Protein AF-A0A7S2VQR6-F1 (afdb_monomer_lite)

Sequence (116 aa):
LAGRGFPQAVDLSLSRRPAPSPDLSDSLLGASLVTLCAFVEERFGGARAAFERMDFHRDGRVSCLEFQEVVSGQERFCGMPEARDLFLYLVRGTDGWLTWEVFERHVARGARGGDG

Foldseek 3Di:
DDDDDDDDDDPPPPPPPPDPDCDVVLVVLLVLLLVVLVVLCVVQVHQVSSQVQLPPVPPQWHALVSQLCVCCVPVVVDHSVSSSVNLCSLCPPHPRTNGSVSSCVSSVVSVPPPDD

InterPro domains:
  IPR002048 EF-hand domain [PS50222] (42-77)
  IPR011992 EF-hand domain pair [SSF47473] (44-109)

Organism: NCBI:txid1333877

Radius of gyration: 22.14 Å; chains: 1; bounding box: 33×75×54 Å

Secondary structure (DSSP, 8-state):
-----PPPP-------PPPP---HHHHHHHHHHHHHHHHHHHHHTSHHHHHHHH-SS-SSEE-HHHHHIIIIIIS-SS-HHHHHHHHHHHTTTTTS-EEHHHHHHHHHHHTT----

pLDDT: mean 77.33, std 17.17, range [34.97, 93.06]

Structure (mmCIF, N/CA/C/O backbone):
data_AF-A0A7S2VQR6-F1
#
_entry.id   AF-A0A7S2VQR6-F1
#
loop_
_atom_site.group_PDB
_atom_site.id
_atom_site.type_symbol
_atom_site.label_atom_id
_atom_site.label_alt_id
_atom_site.label_comp_id
_atom_site.label_asym_id
_atom_site.label_entity_id
_atom_site.label_seq_id
_atom_site.pdbx_PDB_ins_code
_atom_site.Cartn_x
_atom_site.Cartn_y
_atom_site.Cartn_z
_atom_site.occupancy
_atom_site.B_iso_or_equiv
_atom_site.auth_seq_id
_atom_site.auth_comp_id
_atom_site.auth_asym_id
_atom_site.auth_atom_id
_atom_site.pdbx_PDB_model_num
ATOM 1 N N . LEU A 1 1 ? 12.443 -64.681 -37.958 1.00 45.53 1 LEU A N 1
ATOM 2 C CA . LEU A 1 1 ? 11.535 -63.586 -38.371 1.00 45.53 1 LEU A CA 1
ATOM 3 C C . LEU A 1 1 ? 10.359 -63.593 -37.394 1.00 45.53 1 LEU A C 1
ATOM 5 O O . LEU A 1 1 ? 9.519 -64.468 -37.503 1.00 45.53 1 LEU A O 1
ATOM 9 N N . ALA A 1 2 ? 10.477 -62.969 -36.215 1.00 44.00 2 ALA A N 1
ATOM 10 C CA . ALA A 1 2 ? 10.206 -61.543 -35.938 1.00 44.00 2 ALA A CA 1
ATOM 11 C C . ALA A 1 2 ? 8.774 -61.149 -36.363 1.00 44.00 2 ALA A C 1
ATOM 13 O O . ALA A 1 2 ? 8.446 -61.316 -37.526 1.00 44.00 2 ALA A O 1
ATOM 14 N N . GLY A 1 3 ? 7.870 -60.640 -35.525 1.00 42.12 3 GLY A N 1
ATOM 15 C CA . GLY A 1 3 ? 7.889 -60.288 -34.107 1.00 42.12 3 GLY A CA 1
ATOM 16 C C . GLY A 1 3 ? 6.455 -59.920 -33.682 1.00 42.12 3 GLY A C 1
ATOM 17 O O . GLY A 1 3 ? 5.651 -59.490 -34.505 1.00 42.12 3 GLY A O 1
ATOM 18 N N . ARG A 1 4 ? 6.121 -60.148 -32.407 1.00 54.00 4 ARG A N 1
ATOM 19 C CA . ARG A 1 4 ? 4.864 -59.722 -31.766 1.00 54.00 4 ARG A CA 1
ATOM 20 C C . ARG A 1 4 ? 4.926 -58.221 -31.452 1.00 54.00 4 ARG A C 1
ATOM 22 O O . ARG A 1 4 ? 5.977 -57.755 -31.025 1.00 54.00 4 ARG A O 1
ATOM 29 N N . GLY A 1 5 ? 3.806 -57.506 -31.559 1.00 42.06 5 GLY A N 1
ATOM 30 C CA . GLY A 1 5 ? 3.693 -56.124 -31.081 1.00 42.06 5 GLY A CA 1
ATOM 31 C C . GLY A 1 5 ? 2.242 -55.663 -30.946 1.00 42.06 5 GLY A C 1
ATOM 32 O O . GLY A 1 5 ? 1.630 -55.263 -31.928 1.00 42.06 5 GLY A O 1
ATOM 33 N N . PHE A 1 6 ? 1.708 -55.752 -29.727 1.00 49.91 6 PHE A N 1
ATOM 34 C CA . PHE A 1 6 ? 0.494 -55.067 -29.257 1.00 49.91 6 PHE A CA 1
ATOM 35 C C . PHE A 1 6 ? 0.850 -53.629 -28.786 1.00 49.91 6 PHE A C 1
ATOM 37 O O . PHE A 1 6 ? 2.038 -53.319 -28.665 1.00 49.91 6 PHE A O 1
ATOM 44 N N . PRO A 1 7 ? -0.141 -52.736 -28.586 1.00 51.66 7 PRO A N 1
ATOM 45 C CA . PRO A 1 7 ? 0.001 -51.286 -28.751 1.00 51.66 7 PRO A CA 1
ATOM 46 C C . PRO A 1 7 ? 0.640 -50.573 -27.553 1.00 51.66 7 PRO A C 1
ATOM 48 O O . PRO A 1 7 ? 0.355 -50.894 -26.402 1.00 51.66 7 PRO A O 1
ATOM 51 N N . GLN A 1 8 ? 1.454 -49.552 -27.835 1.00 52.31 8 GLN A N 1
ATOM 52 C CA . GLN A 1 8 ? 1.987 -48.641 -26.821 1.00 52.31 8 GLN A CA 1
ATOM 53 C C . GLN A 1 8 ? 0.971 -47.532 -26.539 1.00 52.31 8 GLN A C 1
ATOM 55 O O . GLN A 1 8 ? 0.591 -46.766 -27.427 1.00 52.31 8 GLN A O 1
ATOM 60 N N . ALA A 1 9 ? 0.535 -47.486 -25.285 1.00 48.84 9 ALA A N 1
ATOM 61 C CA . ALA A 1 9 ? -0.235 -46.403 -24.709 1.00 48.84 9 ALA A CA 1
ATOM 62 C C . ALA A 1 9 ? 0.525 -45.077 -24.861 1.00 48.84 9 ALA A C 1
ATOM 64 O O . ALA A 1 9 ? 1.719 -44.995 -24.572 1.00 48.84 9 ALA A O 1
ATOM 65 N N . VAL A 1 10 ? -0.174 -44.036 -25.309 1.00 55.19 10 VAL A N 1
ATOM 66 C CA . VAL A 1 10 ? 0.332 -42.667 -25.230 1.00 55.19 10 VAL A CA 1
ATOM 67 C C . VAL A 1 10 ? 0.266 -42.232 -23.771 1.00 55.19 10 VAL A C 1
ATOM 69 O O . VAL A 1 10 ? -0.805 -42.017 -23.206 1.00 55.19 10 VAL A O 1
ATOM 72 N N . ASP A 1 11 ? 1.434 -42.176 -23.146 1.00 49.03 11 ASP A N 1
ATOM 73 C CA . ASP A 1 11 ? 1.631 -41.623 -21.816 1.00 49.03 11 ASP A CA 1
ATOM 74 C C . ASP A 1 11 ? 1.322 -40.117 -21.859 1.00 49.03 11 ASP A C 1
ATOM 76 O O . ASP A 1 11 ? 2.105 -39.305 -22.353 1.00 49.03 11 ASP A O 1
ATOM 80 N N . LEU A 1 12 ? 0.136 -39.736 -21.377 1.00 53.31 12 LEU A N 1
ATOM 81 C CA . LEU A 1 12 ? -0.203 -38.358 -21.026 1.00 53.31 12 LEU A CA 1
ATOM 82 C C . LEU A 1 12 ? 0.558 -37.995 -19.747 1.00 53.31 12 LEU A C 1
ATOM 84 O O . LEU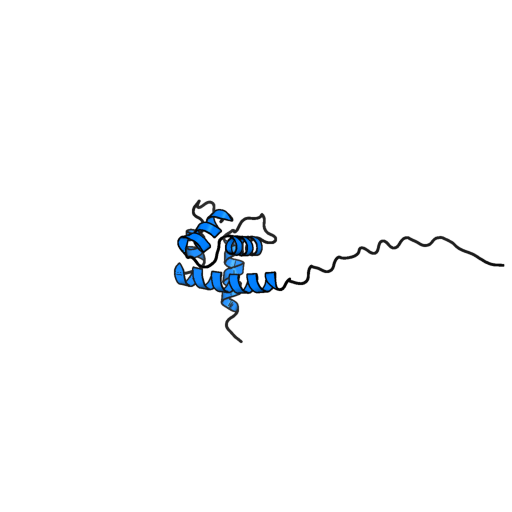 A 1 12 ? -0.034 -37.810 -18.682 1.00 53.31 12 LEU A O 1
ATOM 88 N N . SER A 1 13 ? 1.882 -37.876 -19.859 1.00 52.81 13 SER A N 1
ATOM 89 C CA . SER A 1 13 ? 2.692 -37.146 -18.895 1.00 52.81 13 SER A CA 1
ATOM 90 C C . SER A 1 13 ? 2.222 -35.695 -18.916 1.00 52.81 13 SER A C 1
ATOM 92 O O . SER A 1 13 ? 2.695 -34.859 -19.688 1.00 52.81 13 SER A O 1
ATOM 94 N N . LEU A 1 14 ? 1.232 -35.413 -18.064 1.00 52.81 14 LEU A N 1
ATOM 95 C CA . LEU A 1 14 ? 0.939 -34.101 -17.514 1.00 52.81 14 LEU A CA 1
ATOM 96 C C . LEU A 1 14 ? 2.275 -33.504 -17.097 1.00 52.81 14 LEU A C 1
ATOM 98 O O . LEU A 1 14 ? 2.788 -33.776 -16.011 1.00 52.81 14 LEU A O 1
ATOM 102 N N . SER A 1 15 ? 2.837 -32.693 -17.990 1.00 44.88 15 SER A N 1
ATOM 103 C CA . SER A 1 15 ? 3.908 -31.770 -17.678 1.00 44.88 15 SER A CA 1
ATOM 104 C C . SER A 1 15 ? 3.330 -30.818 -16.643 1.00 44.88 15 SER A C 1
ATOM 106 O O . SER A 1 15 ? 2.771 -29.773 -16.977 1.00 44.88 15 SER A O 1
ATOM 108 N N . ARG A 1 16 ? 3.384 -31.227 -15.371 1.00 50.84 16 ARG A N 1
ATOM 109 C CA . ARG A 1 16 ? 3.263 -30.340 -14.226 1.00 50.84 16 ARG A CA 1
ATOM 110 C C . ARG A 1 16 ? 4.342 -29.301 -14.449 1.00 50.84 16 ARG A C 1
ATOM 112 O O . ARG A 1 16 ? 5.515 -29.555 -14.191 1.00 50.84 16 ARG A O 1
ATOM 119 N N . ARG A 1 17 ? 3.938 -28.170 -15.030 1.00 47.28 17 ARG A N 1
ATOM 120 C CA . ARG A 1 17 ? 4.789 -26.996 -15.144 1.00 47.28 17 ARG A CA 1
ATOM 121 C C . ARG A 1 17 ? 5.364 -26.773 -13.746 1.00 47.28 17 ARG A C 1
ATOM 123 O O . ARG A 1 17 ? 4.564 -26.699 -12.806 1.00 47.28 17 ARG A O 1
ATOM 130 N N . PRO A 1 18 ? 6.695 -26.744 -13.572 1.00 46.09 18 PRO A N 1
ATOM 131 C CA . PRO A 1 18 ? 7.248 -26.310 -12.304 1.00 46.09 18 PRO A CA 1
ATOM 132 C C . PRO A 1 18 ? 6.622 -24.949 -11.996 1.00 46.09 18 PRO A C 1
ATOM 134 O O . PRO A 1 18 ? 6.473 -24.119 -12.900 1.00 46.09 18 PRO A O 1
ATOM 137 N N . ALA A 1 19 ? 6.167 -24.760 -10.754 1.00 51.56 19 ALA A N 1
ATOM 138 C CA . ALA A 1 19 ? 5.760 -23.442 -10.288 1.00 51.56 19 ALA A CA 1
ATOM 139 C C . ALA A 1 19 ? 6.867 -22.454 -10.690 1.00 51.56 19 ALA A C 1
ATOM 141 O O . ALA A 1 19 ? 8.041 -22.823 -10.577 1.00 51.56 19 ALA A O 1
ATOM 142 N N . PRO A 1 20 ? 6.527 -21.268 -11.224 1.00 52.50 20 PRO A N 1
ATOM 143 C CA . PRO A 1 20 ? 7.546 -20.307 -11.609 1.00 52.50 20 PRO A CA 1
ATOM 144 C C . PRO A 1 20 ? 8.439 -20.090 -10.391 1.00 52.50 20 PRO A C 1
ATOM 146 O O . PRO A 1 20 ? 7.934 -19.756 -9.317 1.00 52.50 20 PRO A O 1
ATOM 149 N N . SER A 1 21 ? 9.739 -20.361 -10.537 1.00 48.09 21 SER A N 1
ATOM 150 C CA . SER A 1 21 ? 10.735 -19.961 -9.547 1.00 48.09 21 SER A CA 1
ATOM 151 C C . SER A 1 21 ? 10.435 -18.509 -9.173 1.00 48.09 21 SER A C 1
ATOM 153 O O . SER A 1 21 ? 10.139 -17.743 -10.096 1.00 48.09 21 SER A O 1
ATOM 155 N N . PRO A 1 22 ? 10.431 -18.127 -7.883 1.00 56.12 22 PRO A N 1
ATOM 156 C CA . PRO A 1 22 ? 10.240 -16.732 -7.518 1.00 56.12 22 PRO A CA 1
ATOM 157 C C . PRO A 1 22 ? 11.320 -15.943 -8.253 1.00 56.12 22 PRO A C 1
ATOM 159 O O . PRO A 1 22 ? 12.512 -16.113 -7.998 1.00 56.12 22 PRO A O 1
ATOM 162 N N . ASP A 1 23 ? 10.898 -15.197 -9.269 1.00 60.28 23 ASP A N 1
ATOM 163 C CA . ASP A 1 23 ? 11.781 -14.344 -10.041 1.00 60.28 23 ASP A CA 1
ATOM 164 C C . ASP A 1 23 ? 12.437 -13.383 -9.044 1.00 60.28 23 ASP A C 1
ATOM 166 O O . ASP A 1 23 ? 11.791 -12.981 -8.074 1.00 60.28 23 ASP A O 1
ATOM 170 N N . LEU A 1 24 ? 13.713 -13.029 -9.217 1.00 65.06 24 LEU A N 1
ATOM 171 C CA . LEU A 1 24 ? 14.397 -12.113 -8.291 1.00 65.06 24 LEU A CA 1
ATOM 172 C C . LEU A 1 24 ? 13.581 -10.823 -8.068 1.00 65.06 24 LEU A C 1
ATOM 174 O O . LEU A 1 24 ? 13.631 -10.240 -6.985 1.00 65.06 24 LEU A O 1
ATOM 178 N N . SER A 1 25 ? 12.762 -10.443 -9.054 1.00 72.31 25 SER A N 1
ATOM 179 C CA . SER A 1 25 ? 11.792 -9.355 -8.971 1.00 72.31 25 SER A CA 1
ATOM 180 C C . SER A 1 25 ? 10.712 -9.551 -7.891 1.00 72.31 25 SER A C 1
ATOM 182 O O . SER A 1 25 ? 10.372 -8.599 -7.201 1.00 72.31 25 SER A O 1
ATOM 184 N N . ASP A 1 26 ? 10.200 -10.766 -7.689 1.00 74.19 26 ASP A N 1
ATOM 185 C CA . ASP A 1 26 ? 9.199 -11.109 -6.661 1.00 74.19 26 ASP A CA 1
ATOM 186 C C . ASP A 1 26 ? 9.804 -11.004 -5.251 1.00 74.19 26 ASP A C 1
ATOM 188 O O . ASP A 1 26 ? 9.196 -10.463 -4.329 1.00 74.19 26 ASP A O 1
ATOM 192 N N . SER A 1 27 ? 11.065 -11.424 -5.110 1.00 78.94 27 SER A N 1
ATOM 193 C CA . SER A 1 27 ? 11.813 -11.303 -3.856 1.00 78.94 27 SER A CA 1
ATOM 194 C C . SER A 1 27 ? 12.105 -9.840 -3.490 1.00 78.94 27 SER A C 1
ATOM 196 O O . SER A 1 27 ? 12.003 -9.472 -2.319 1.00 78.94 27 SER A O 1
ATOM 198 N N . LEU A 1 28 ? 12.434 -8.999 -4.478 1.00 83.25 28 LEU A N 1
ATOM 199 C CA . LEU A 1 28 ? 12.629 -7.556 -4.289 1.00 83.25 28 LEU A CA 1
ATOM 200 C C . LEU A 1 28 ? 11.315 -6.841 -3.963 1.00 83.25 28 LEU A C 1
ATOM 202 O O . LEU A 1 28 ? 11.282 -6.032 -3.040 1.00 83.25 28 LEU A O 1
ATOM 206 N N . LEU A 1 29 ? 10.222 -7.182 -4.652 1.00 86.44 29 LEU A N 1
ATOM 207 C CA . LEU A 1 29 ? 8.887 -6.676 -4.326 1.00 86.44 29 LEU A CA 1
ATOM 208 C C . LEU A 1 29 ? 8.471 -7.089 -2.914 1.00 86.44 29 LEU A C 1
ATOM 210 O O . LEU A 1 29 ? 7.948 -6.264 -2.176 1.00 86.44 29 LEU A O 1
ATOM 214 N N . GLY A 1 30 ? 8.766 -8.323 -2.502 1.00 83.06 30 GLY A N 1
ATOM 215 C CA . GLY A 1 30 ? 8.548 -8.785 -1.135 1.00 83.06 30 GLY A CA 1
ATOM 216 C C . GLY A 1 30 ? 9.318 -7.966 -0.095 1.00 83.06 30 GLY A C 1
ATOM 217 O O . GLY A 1 30 ? 8.744 -7.593 0.925 1.00 83.06 30 GLY A O 1
ATOM 218 N N . ALA A 1 31 ? 10.586 -7.632 -0.353 1.00 84.62 31 ALA A N 1
ATOM 219 C CA . ALA A 1 31 ? 11.375 -6.774 0.535 1.00 84.62 31 ALA A CA 1
ATOM 220 C C . ALA A 1 31 ? 10.825 -5.337 0.589 1.00 84.62 31 ALA A C 1
ATOM 222 O O . ALA A 1 31 ? 10.570 -4.816 1.674 1.00 84.62 31 ALA A O 1
ATOM 223 N N . SER A 1 32 ? 10.564 -4.731 -0.572 1.00 89.00 32 SER A N 1
ATOM 224 C CA . SER A 1 32 ? 9.963 -3.396 -0.686 1.00 89.00 32 SER A CA 1
ATOM 225 C C . SER A 1 32 ? 8.592 -3.321 -0.021 1.00 89.00 32 SER A C 1
ATOM 227 O O . SER A 1 32 ? 8.253 -2.309 0.586 1.00 89.00 32 SER A O 1
ATOM 229 N N . LEU A 1 33 ? 7.818 -4.405 -0.076 1.00 86.56 33 LEU A N 1
ATOM 230 C CA . LEU A 1 33 ? 6.549 -4.528 0.621 1.00 86.56 33 LEU A CA 1
ATOM 231 C C . LEU A 1 33 ? 6.731 -4.511 2.141 1.00 86.56 33 LEU A C 1
ATOM 233 O O . LEU A 1 33 ? 6.002 -3.802 2.824 1.00 86.56 33 LEU A O 1
ATOM 237 N N . VAL A 1 34 ? 7.695 -5.263 2.677 1.00 86.25 34 VAL A N 1
ATOM 238 C CA . VAL A 1 34 ? 7.991 -5.248 4.119 1.00 86.25 34 VAL A CA 1
ATOM 239 C C . VAL A 1 34 ? 8.372 -3.837 4.566 1.00 86.25 34 VAL A C 1
ATOM 241 O O . VAL A 1 34 ? 7.846 -3.351 5.567 1.00 86.25 34 VAL A O 1
ATOM 244 N N . THR A 1 35 ? 9.222 -3.151 3.796 1.00 88.75 35 THR A N 1
ATOM 245 C CA . THR A 1 35 ? 9.591 -1.756 4.068 1.00 88.75 35 THR A CA 1
ATOM 246 C C . THR A 1 35 ? 8.385 -0.822 3.979 1.00 88.75 35 THR A C 1
ATOM 248 O O . THR A 1 35 ? 8.221 0.029 4.849 1.00 88.75 35 THR A O 1
ATOM 251 N N . LEU A 1 36 ? 7.513 -1.000 2.982 1.00 87.06 36 LEU A N 1
ATOM 252 C CA . LEU A 1 36 ? 6.284 -0.224 2.845 1.00 87.06 36 LEU A CA 1
ATOM 253 C C . LEU A 1 36 ? 5.358 -0.438 4.045 1.00 87.06 36 LEU A C 1
ATOM 255 O O . LEU A 1 36 ? 4.869 0.538 4.598 1.00 87.06 36 LEU A O 1
ATOM 259 N N . CYS A 1 37 ? 5.127 -1.685 4.462 1.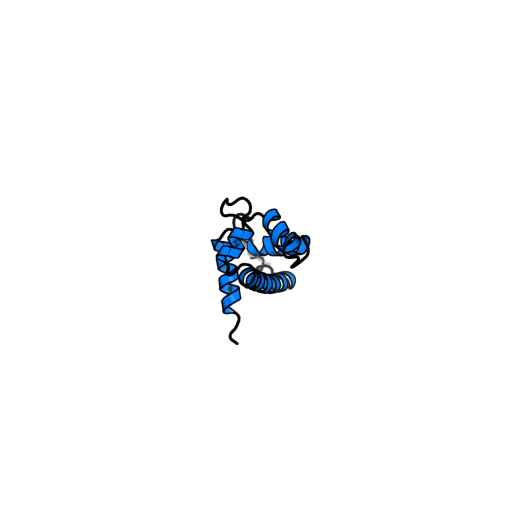00 85.94 37 CYS A N 1
ATOM 260 C CA . CYS A 1 37 ? 4.285 -2.018 5.610 1.00 85.94 37 CYS A CA 1
ATOM 261 C C . CYS A 1 37 ? 4.792 -1.336 6.886 1.00 85.94 37 CYS A C 1
ATOM 263 O O . CYS A 1 37 ? 4.022 -0.649 7.549 1.00 85.94 37 CYS A O 1
ATOM 265 N N . ALA A 1 38 ? 6.089 -1.453 7.183 1.00 85.38 38 ALA A N 1
ATOM 266 C CA . ALA A 1 38 ? 6.688 -0.787 8.338 1.00 85.38 38 ALA A CA 1
ATOM 267 C C . ALA A 1 38 ? 6.567 0.744 8.244 1.00 85.38 38 ALA A C 1
ATOM 269 O O . ALA A 1 38 ? 6.189 1.400 9.213 1.00 85.38 38 ALA A O 1
ATOM 270 N N . PHE A 1 39 ? 6.825 1.305 7.059 1.00 87.00 39 PHE A N 1
ATOM 271 C CA . PHE A 1 39 ? 6.702 2.737 6.810 1.00 87.00 39 PHE A CA 1
ATOM 272 C C . PHE A 1 39 ? 5.277 3.231 7.078 1.00 87.00 39 PHE A C 1
ATOM 274 O O . PHE A 1 39 ? 5.086 4.174 7.836 1.00 87.00 39 PHE A O 1
ATOM 281 N N . VAL A 1 40 ? 4.254 2.588 6.513 1.00 84.75 40 VAL A N 1
ATOM 282 C CA . VAL A 1 40 ? 2.869 3.054 6.674 1.00 84.75 40 VAL A CA 1
ATOM 283 C C . VAL A 1 40 ? 2.355 2.846 8.100 1.00 84.75 40 VAL A C 1
ATOM 285 O O . VAL A 1 40 ? 1.598 3.678 8.596 1.00 84.75 40 VAL A O 1
ATOM 288 N N . GLU A 1 41 ? 2.800 1.803 8.804 1.00 84.06 41 GLU A N 1
ATOM 289 C CA . GLU A 1 41 ? 2.491 1.642 10.227 1.00 84.06 41 GLU A CA 1
ATOM 290 C C . GLU A 1 41 ? 3.084 2.766 11.078 1.00 84.06 41 GLU A C 1
ATOM 292 O O . GLU A 1 41 ? 2.361 3.371 11.870 1.00 84.06 41 GLU A O 1
ATOM 297 N N . GLU A 1 42 ? 4.365 3.089 10.893 1.00 84.56 42 GLU A N 1
ATOM 298 C CA . GLU A 1 42 ? 5.030 4.158 11.643 1.00 84.56 42 GLU A CA 1
ATOM 299 C C . GLU A 1 42 ? 4.417 5.531 11.329 1.00 84.56 42 GLU A C 1
ATOM 301 O O . GLU A 1 42 ? 4.181 6.345 12.223 1.00 84.56 42 GLU A O 1
ATOM 306 N N . ARG A 1 43 ? 4.090 5.772 10.056 1.00 83.88 43 ARG A N 1
ATOM 307 C CA . ARG A 1 43 ? 3.559 7.054 9.575 1.00 83.88 43 ARG A CA 1
ATOM 308 C C . ARG A 1 43 ? 2.120 7.306 9.995 1.00 83.88 43 ARG A C 1
ATOM 310 O O . ARG A 1 43 ? 1.772 8.441 10.324 1.00 83.88 43 ARG A O 1
ATOM 317 N N . PHE A 1 44 ? 1.279 6.275 9.980 1.00 83.38 44 PHE A N 1
ATOM 318 C CA . PHE A 1 44 ? -0.152 6.412 10.257 1.00 83.38 44 PHE A CA 1
ATOM 319 C C . PHE A 1 44 ? -0.560 5.946 11.659 1.00 83.38 44 PHE A C 1
ATOM 321 O O . PHE A 1 44 ? -1.726 6.093 12.020 1.00 83.38 44 PHE A O 1
ATOM 328 N N . GLY A 1 45 ? 0.378 5.453 12.474 1.00 83.12 45 GLY A N 1
ATOM 329 C CA . GLY A 1 45 ? 0.106 5.007 13.843 1.00 83.12 45 GLY A CA 1
ATOM 330 C C . GLY A 1 45 ? -0.507 3.605 13.922 1.00 83.12 45 GLY A C 1
ATOM 331 O O . GLY A 1 45 ? -1.265 3.319 14.848 1.00 83.12 45 GLY A O 1
ATOM 332 N N . GLY A 1 46 ? -0.197 2.745 12.947 1.00 85.44 46 GLY A N 1
ATOM 333 C CA . GLY A 1 46 ? -0.569 1.329 12.904 1.00 85.44 46 GLY A CA 1
ATOM 334 C C . GLY A 1 46 ? -1.252 0.893 11.606 1.00 85.44 46 GLY A C 1
ATOM 335 O O . GLY A 1 46 ? -1.765 1.709 10.836 1.00 85.44 46 GLY A O 1
ATOM 336 N N . ALA A 1 47 ? -1.302 -0.424 11.383 1.00 85.75 47 ALA A N 1
ATOM 337 C CA . ALA A 1 47 ? -1.827 -1.022 10.153 1.00 85.75 47 ALA A CA 1
ATOM 338 C C . ALA A 1 47 ? -3.262 -0.582 9.820 1.00 85.75 47 ALA A C 1
ATOM 340 O O . ALA A 1 47 ? -3.568 -0.257 8.675 1.00 85.75 47 ALA A O 1
ATOM 341 N N . ARG A 1 48 ? -4.150 -0.545 10.823 1.00 88.00 48 ARG A N 1
ATOM 342 C CA . ARG A 1 48 ? -5.566 -0.185 10.636 1.00 88.00 48 ARG A CA 1
ATOM 343 C C . ARG A 1 48 ? -5.722 1.247 10.140 1.00 88.00 48 ARG A C 1
ATOM 345 O O . ARG A 1 48 ? -6.402 1.471 9.146 1.00 88.00 48 ARG A O 1
ATOM 352 N N . ALA A 1 49 ? -5.030 2.181 10.786 1.00 89.44 49 ALA A N 1
ATOM 353 C CA . ALA A 1 49 ? -5.046 3.585 10.406 1.00 89.44 49 ALA A CA 1
ATOM 354 C C . ALA A 1 49 ? -4.409 3.809 9.025 1.00 89.44 49 ALA A C 1
ATOM 356 O O . ALA A 1 49 ? -4.911 4.616 8.247 1.00 89.44 49 ALA A O 1
ATOM 357 N N . ALA A 1 50 ? -3.347 3.067 8.689 1.00 88.81 50 ALA A N 1
ATOM 358 C CA . ALA A 1 50 ? -2.753 3.091 7.354 1.00 88.81 50 ALA A CA 1
ATOM 359 C C . ALA A 1 50 ? -3.747 2.640 6.274 1.00 88.81 50 ALA A C 1
ATOM 361 O O . ALA A 1 50 ? -3.905 3.318 5.261 1.00 88.81 50 ALA A O 1
ATOM 362 N N . PHE A 1 51 ? -4.458 1.535 6.511 1.00 90.62 51 PHE A N 1
ATOM 363 C CA . PHE A 1 51 ? -5.473 1.038 5.585 1.00 90.62 51 PHE A CA 1
ATOM 364 C C . PHE A 1 51 ? -6.615 2.043 5.405 1.00 90.62 51 PHE A C 1
ATOM 366 O O . PHE A 1 51 ? -6.970 2.364 4.279 1.00 90.62 51 PHE A O 1
ATOM 373 N N . GLU A 1 52 ? -7.139 2.606 6.495 1.00 91.00 52 GLU A N 1
ATOM 374 C CA . GLU A 1 52 ? -8.198 3.627 6.447 1.00 91.00 52 GLU A CA 1
ATOM 375 C C . GLU A 1 52 ? -7.756 4.927 5.759 1.00 91.00 52 GLU A C 1
ATOM 377 O O . GLU A 1 52 ? -8.591 5.681 5.265 1.00 91.00 52 GLU A O 1
ATOM 382 N N . ARG A 1 53 ? -6.448 5.216 5.727 1.00 88.69 53 ARG A N 1
ATOM 383 C CA . ARG A 1 53 ? -5.887 6.344 4.969 1.00 88.69 53 ARG A CA 1
ATOM 384 C C . ARG A 1 53 ? -5.760 6.052 3.481 1.00 88.69 53 ARG A C 1
ATOM 386 O O . ARG A 1 53 ? -5.855 6.987 2.693 1.00 88.69 53 ARG A O 1
ATOM 393 N N . MET A 1 54 ? -5.546 4.792 3.115 1.00 88.38 54 MET A N 1
ATOM 394 C CA . MET A 1 54 ? -5.507 4.344 1.722 1.00 88.38 54 MET A CA 1
ATOM 395 C C . MET A 1 54 ? -6.902 4.133 1.131 1.00 88.38 54 MET A C 1
ATOM 397 O O . MET A 1 54 ? -7.094 4.400 -0.048 1.00 88.38 54 MET A O 1
ATOM 401 N N . ASP A 1 55 ? -7.867 3.685 1.934 1.00 91.75 55 ASP A N 1
ATOM 402 C CA . ASP A 1 55 ? -9.268 3.484 1.547 1.00 91.75 55 ASP A CA 1
ATOM 403 C C . ASP A 1 55 ? -10.011 4.831 1.500 1.00 91.75 55 ASP A C 1
ATOM 405 O O . ASP A 1 55 ? -10.749 5.213 2.416 1.00 91.75 55 ASP A O 1
ATOM 409 N N . PHE A 1 56 ? -9.757 5.600 0.437 1.00 86.56 56 PHE A N 1
ATOM 410 C CA . PHE A 1 56 ? -10.333 6.931 0.253 1.00 86.56 56 PHE A CA 1
ATOM 411 C C . PHE A 1 56 ? -11.847 6.856 0.050 1.00 86.56 56 PHE A C 1
ATOM 413 O O . PHE A 1 56 ? -12.593 7.680 0.591 1.00 86.56 56 PHE A O 1
ATOM 420 N N . HIS A 1 57 ? -12.302 5.857 -0.708 1.00 88.06 57 HIS A N 1
ATOM 421 C CA . HIS A 1 57 ? -13.716 5.637 -0.985 1.00 88.06 57 HIS A CA 1
ATOM 422 C C . HIS A 1 57 ? -14.487 5.010 0.187 1.00 88.06 57 HIS A C 1
ATOM 424 O O . HIS A 1 57 ? -15.718 5.111 0.215 1.00 88.06 57 HIS A O 1
ATOM 430 N N . ARG A 1 58 ? -13.792 4.462 1.193 1.00 88.19 58 ARG A N 1
ATOM 431 C CA . ARG A 1 58 ? -14.364 3.824 2.391 1.00 88.19 58 ARG A CA 1
ATOM 432 C C . ARG A 1 58 ? -15.317 2.682 2.056 1.00 88.19 58 ARG A C 1
ATOM 434 O O . ARG A 1 58 ? -16.307 2.463 2.760 1.00 88.19 58 ARG A O 1
ATOM 441 N N . ASP A 1 59 ? -15.038 1.959 0.980 1.00 90.94 59 ASP A N 1
ATOM 442 C CA . ASP A 1 59 ? -15.785 0.768 0.577 1.00 90.94 59 ASP A CA 1
ATOM 443 C C . ASP A 1 59 ? -15.173 -0.521 1.156 1.00 90.94 59 ASP A C 1
ATOM 445 O O . ASP A 1 59 ? -15.665 -1.625 0.895 1.00 90.94 59 ASP A O 1
ATOM 449 N N . GLY A 1 60 ? -14.141 -0.388 2.001 1.00 89.25 60 GLY A N 1
ATOM 450 C CA . GLY A 1 60 ? -13.462 -1.492 2.674 1.00 89.25 60 GLY A CA 1
ATOM 451 C C . GLY A 1 60 ? -12.444 -2.203 1.785 1.00 89.25 60 GLY A C 1
ATOM 452 O O . GLY A 1 60 ? -11.994 -3.307 2.122 1.00 89.25 60 GLY A O 1
ATOM 453 N N . ARG A 1 61 ? -12.103 -1.608 0.637 1.00 93.06 61 ARG A N 1
ATOM 454 C CA . ARG A 1 61 ? -11.195 -2.163 -0.366 1.00 93.06 61 ARG A CA 1
ATOM 455 C C . ARG A 1 61 ? -10.358 -1.033 -0.936 1.00 93.06 61 ARG A C 1
ATOM 457 O O . ARG A 1 61 ? -10.887 -0.032 -1.373 1.00 93.06 61 ARG A O 1
ATOM 464 N N . VAL A 1 62 ? -9.054 -1.235 -1.020 1.00 92.12 62 VAL A N 1
ATOM 465 C CA . VAL A 1 62 ? -8.171 -0.283 -1.687 1.00 92.12 62 VAL A CA 1
ATOM 466 C C . VAL A 1 62 ? -7.993 -0.723 -3.135 1.00 92.12 62 VAL A C 1
ATOM 468 O O . VAL A 1 62 ? -7.578 -1.855 -3.420 1.00 92.12 62 VAL A O 1
ATOM 471 N N . SER A 1 63 ? -8.327 0.167 -4.061 1.00 92.12 63 SER A N 1
ATOM 472 C CA . SER A 1 63 ? -8.053 0.004 -5.485 1.00 92.12 63 SER A CA 1
ATOM 473 C C . SER A 1 63 ? -6.587 0.303 -5.815 1.00 92.12 63 SER A C 1
ATOM 475 O O . SER A 1 63 ? -5.867 0.976 -5.077 1.00 92.12 63 SER A O 1
ATOM 477 N N . CYS A 1 64 ? -6.127 -0.165 -6.977 1.00 91.56 64 CYS A N 1
ATOM 478 C CA . CYS A 1 64 ? -4.756 0.086 -7.425 1.00 91.56 64 CYS A CA 1
ATOM 479 C C . CYS A 1 64 ? -4.452 1.588 -7.579 1.00 91.56 64 CYS A C 1
ATOM 481 O O . CYS A 1 64 ? -3.323 2.008 -7.333 1.00 91.56 64 CYS A O 1
ATOM 483 N N . LEU A 1 65 ? -5.450 2.394 -7.962 1.00 91.62 65 LEU A N 1
ATOM 484 C CA . LEU A 1 65 ? -5.304 3.844 -8.075 1.00 91.62 65 LEU A CA 1
ATOM 485 C C . LEU A 1 65 ? -5.179 4.494 -6.694 1.00 91.62 65 LEU A C 1
ATOM 487 O O . LEU A 1 65 ? -4.247 5.258 -6.480 1.00 91.62 65 LEU A O 1
ATOM 491 N N . GLU A 1 66 ? -6.054 4.152 -5.747 1.00 92.56 66 GLU A N 1
ATOM 492 C CA . GLU A 1 66 ? -5.980 4.677 -4.374 1.00 92.56 66 GLU A CA 1
ATOM 493 C C . GLU A 1 66 ? -4.639 4.355 -3.712 1.00 92.56 66 GLU A C 1
ATOM 495 O O . GLU A 1 66 ? -4.005 5.222 -3.112 1.00 92.56 66 GLU A O 1
ATOM 500 N N . PHE A 1 67 ? -4.158 3.125 -3.896 1.00 91.81 67 PHE A N 1
ATOM 501 C CA . PHE A 1 67 ? -2.845 2.726 -3.412 1.00 91.81 67 PHE A CA 1
ATOM 502 C C . PHE A 1 67 ? -1.722 3.570 -4.032 1.00 91.81 67 PHE A C 1
ATOM 504 O O . PHE A 1 67 ? -0.853 4.059 -3.312 1.00 91.81 67 PHE A O 1
ATOM 511 N N . GLN A 1 68 ? -1.731 3.771 -5.354 1.00 92.62 68 GLN A N 1
ATOM 512 C CA . GLN A 1 68 ? -0.721 4.585 -6.039 1.00 92.62 68 GLN A CA 1
ATOM 513 C C . GLN A 1 68 ? -0.751 6.050 -5.587 1.00 92.62 68 GLN A C 1
ATOM 515 O O . GLN A 1 68 ? 0.307 6.627 -5.335 1.00 92.62 68 GLN A O 1
ATOM 520 N N . GLU A 1 69 ? -1.938 6.638 -5.439 1.00 91.12 69 GLU A N 1
ATOM 521 C CA . GLU A 1 69 ? -2.101 8.025 -4.999 1.00 91.12 69 GLU A CA 1
ATOM 522 C C . GLU A 1 69 ? -1.537 8.238 -3.591 1.00 91.12 69 GLU A C 1
ATOM 524 O O . GLU A 1 69 ? -0.832 9.219 -3.354 1.00 91.12 69 GLU A O 1
ATOM 529 N N . VAL A 1 70 ? -1.766 7.307 -2.659 1.00 89.12 70 VAL A N 1
ATOM 530 C CA . VAL A 1 70 ? -1.213 7.423 -1.301 1.00 89.12 70 VAL A CA 1
ATOM 531 C C . VAL A 1 70 ? 0.281 7.107 -1.269 1.00 89.12 70 VAL A C 1
ATOM 533 O O . VAL A 1 70 ? 1.069 7.914 -0.780 1.00 89.12 70 VAL A O 1
ATOM 536 N N . VAL A 1 71 ? 0.698 5.958 -1.804 1.00 89.25 71 VAL A N 1
ATOM 537 C CA . VAL A 1 71 ? 2.082 5.473 -1.676 1.00 89.25 71 VAL A CA 1
ATOM 538 C C . VAL A 1 71 ? 3.056 6.298 -2.519 1.00 89.25 71 VAL A C 1
ATOM 540 O O . VAL A 1 71 ? 4.136 6.654 -2.046 1.00 89.25 71 VAL A O 1
ATOM 543 N N . SER A 1 72 ? 2.683 6.634 -3.756 1.00 90.25 72 SER A N 1
ATOM 544 C CA . SER A 1 72 ? 3.532 7.408 -4.667 1.00 90.25 72 SER A CA 1
ATOM 545 C C . SER A 1 72 ? 3.249 8.908 -4.596 1.00 90.25 72 SER A C 1
ATOM 547 O O . SER A 1 72 ? 4.182 9.705 -4.514 1.00 90.25 72 SER A O 1
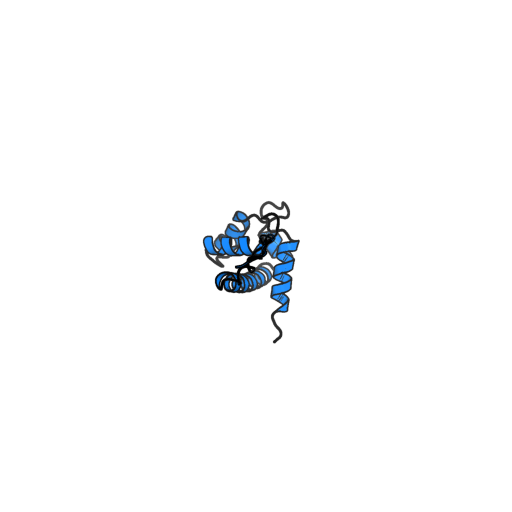ATOM 549 N N . GLY A 1 73 ? 1.976 9.307 -4.603 1.00 87.00 73 GLY A N 1
ATOM 550 C CA . GLY A 1 73 ? 1.588 10.718 -4.650 1.00 87.00 73 GLY A CA 1
ATOM 551 C C . GLY A 1 73 ? 1.798 11.449 -3.324 1.00 87.00 73 GLY A C 1
ATOM 552 O O . GLY A 1 73 ? 2.489 12.468 -3.279 1.00 87.00 73 GLY A O 1
ATOM 553 N N . GLN A 1 74 ? 1.210 10.931 -2.244 1.00 87.31 74 GLN A N 1
ATOM 554 C CA . GLN A 1 74 ? 1.216 11.593 -0.935 1.00 87.31 74 GLN A CA 1
ATOM 555 C C . GLN A 1 74 ? 2.509 11.323 -0.165 1.00 87.31 74 GLN A C 1
ATOM 557 O O . GLN A 1 74 ? 3.203 12.259 0.231 1.00 87.31 74 GLN A O 1
ATOM 562 N N . GLU A 1 75 ? 2.860 10.049 0.004 1.00 86.81 75 GLU A N 1
ATOM 563 C CA . GLU A 1 75 ? 3.997 9.652 0.836 1.00 86.81 75 GLU A CA 1
ATOM 564 C C . GLU A 1 75 ? 5.324 9.602 0.072 1.00 86.81 75 GLU A C 1
ATOM 566 O O . GLU A 1 75 ? 6.386 9.592 0.694 1.00 86.81 75 GLU A O 1
ATOM 571 N N . ARG A 1 76 ? 5.285 9.622 -1.269 1.00 87.50 76 ARG A N 1
ATOM 572 C CA . ARG A 1 76 ? 6.474 9.639 -2.142 1.00 87.50 76 ARG A CA 1
ATOM 573 C C . ARG A 1 76 ? 7.456 8.501 -1.841 1.00 87.50 76 ARG A C 1
ATOM 575 O O . ARG A 1 76 ? 8.663 8.667 -2.006 1.00 87.50 76 ARG A O 1
ATOM 582 N N . PHE A 1 77 ? 6.927 7.355 -1.413 1.00 86.81 77 PHE A N 1
ATOM 583 C CA . PHE A 1 77 ? 7.707 6.178 -1.042 1.00 86.81 77 PHE A CA 1
ATOM 584 C C . PHE A 1 77 ? 8.409 5.564 -2.261 1.00 86.81 77 PHE A C 1
ATOM 586 O O . PHE A 1 77 ? 9.598 5.261 -2.216 1.00 86.81 77 PHE A O 1
ATOM 593 N N . CYS A 1 78 ? 7.679 5.414 -3.369 1.00 89.12 78 CYS A N 1
ATOM 594 C CA . CYS A 1 78 ? 8.196 4.912 -4.642 1.00 89.12 78 CYS A CA 1
ATOM 595 C C . CYS A 1 78 ? 7.465 5.559 -5.832 1.00 89.12 78 CYS A C 1
ATOM 597 O O . CYS A 1 78 ? 6.545 6.363 -5.658 1.00 89.12 78 CYS A O 1
ATOM 599 N N . GLY A 1 79 ? 7.883 5.243 -7.061 1.00 90.00 79 GLY A N 1
ATOM 600 C CA . GLY A 1 79 ? 7.203 5.712 -8.273 1.00 90.00 79 GLY A CA 1
ATOM 601 C C . GLY A 1 79 ? 5.899 4.955 -8.562 1.00 90.00 79 GLY A C 1
ATOM 602 O O . GLY A 1 79 ? 5.732 3.815 -8.137 1.00 90.00 79 GLY A O 1
ATOM 603 N N . MET A 1 80 ? 5.000 5.547 -9.360 1.00 88.25 80 MET A N 1
ATOM 604 C CA . MET A 1 80 ? 3.748 4.904 -9.807 1.00 88.25 80 MET A CA 1
ATOM 605 C C . MET A 1 80 ? 3.902 3.465 -10.347 1.00 88.25 80 MET A C 1
ATOM 607 O O . MET A 1 80 ? 3.116 2.614 -9.932 1.00 88.25 80 MET A O 1
ATOM 611 N N . PRO A 1 81 ? 4.859 3.143 -11.251 1.00 89.19 81 PRO A N 1
ATOM 612 C CA . PRO A 1 81 ? 4.980 1.776 -11.767 1.00 89.19 81 PRO A CA 1
ATOM 613 C C . PRO A 1 81 ? 5.339 0.774 -10.665 1.00 89.19 81 PRO A C 1
ATOM 615 O O . PRO A 1 81 ? 4.772 -0.309 -10.605 1.00 89.19 81 PRO A O 1
ATOM 618 N N . GLU A 1 82 ? 6.201 1.174 -9.738 1.00 88.94 82 GLU A N 1
ATOM 619 C CA . GLU A 1 82 ? 6.651 0.328 -8.637 1.00 88.94 82 GLU A CA 1
ATOM 620 C C . GLU A 1 82 ? 5.550 0.143 -7.583 1.00 88.94 82 GLU A C 1
ATOM 622 O O . GLU A 1 82 ? 5.325 -0.963 -7.096 1.00 88.94 82 GLU A O 1
ATOM 627 N N . ALA A 1 83 ? 4.772 1.195 -7.303 1.00 90.62 83 ALA A N 1
ATOM 628 C CA . ALA A 1 83 ? 3.565 1.105 -6.483 1.00 90.62 83 ALA A CA 1
ATOM 629 C C . ALA A 1 83 ? 2.520 0.163 -7.107 1.00 90.62 83 ALA A C 1
ATOM 631 O O . ALA A 1 83 ? 1.881 -0.618 -6.401 1.00 90.62 83 ALA A O 1
ATOM 632 N N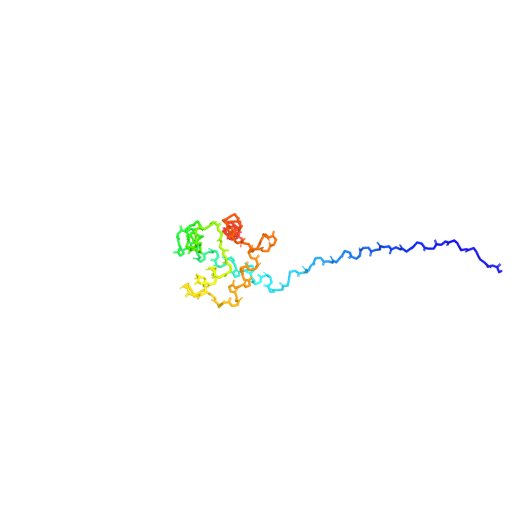 . ARG A 1 84 ? 2.362 0.184 -8.436 1.00 91.31 84 ARG A N 1
ATOM 633 C CA . ARG A 1 84 ? 1.496 -0.765 -9.143 1.00 91.31 84 ARG A CA 1
ATOM 634 C C . ARG A 1 84 ? 1.987 -2.203 -8.979 1.00 91.31 84 ARG A C 1
ATOM 636 O O . ARG A 1 84 ? 1.167 -3.073 -8.696 1.00 91.31 84 ARG A O 1
ATOM 643 N N . ASP A 1 85 ? 3.280 -2.461 -9.151 1.00 91.38 85 ASP A N 1
ATOM 644 C CA . ASP A 1 85 ? 3.835 -3.811 -9.005 1.00 91.38 85 ASP A CA 1
ATOM 645 C C . ASP A 1 85 ? 3.691 -4.331 -7.567 1.00 91.38 85 ASP A C 1
ATOM 647 O O . ASP A 1 85 ? 3.270 -5.471 -7.363 1.00 91.38 85 ASP A O 1
ATOM 651 N N . LEU A 1 86 ? 3.919 -3.474 -6.565 1.00 90.50 86 LEU A N 1
ATOM 652 C CA . LEU A 1 86 ? 3.661 -3.789 -5.155 1.00 90.50 86 LEU A CA 1
ATOM 653 C C . LEU A 1 86 ? 2.188 -4.116 -4.894 1.00 90.50 86 LEU A C 1
ATOM 655 O O . LEU A 1 86 ? 1.886 -5.090 -4.204 1.00 90.50 86 LEU A O 1
ATOM 659 N N . PHE A 1 87 ? 1.265 -3.341 -5.469 1.00 91.12 87 PHE A N 1
ATOM 660 C CA . PHE A 1 87 ? -0.167 -3.612 -5.356 1.00 91.12 87 PHE A CA 1
ATOM 661 C C . PHE A 1 87 ? -0.535 -4.962 -5.977 1.00 91.12 87 PHE A C 1
ATOM 663 O O . PHE A 1 87 ? -1.219 -5.765 -5.348 1.00 91.12 87 PHE A O 1
ATOM 670 N N . LEU A 1 88 ? -0.067 -5.238 -7.198 1.00 90.44 88 LEU A N 1
ATOM 671 C CA . LEU A 1 88 ? -0.327 -6.507 -7.883 1.00 90.44 88 LEU A CA 1
ATOM 672 C C . LEU A 1 88 ? 0.248 -7.698 -7.115 1.00 90.44 88 LEU A C 1
ATOM 674 O O . LEU A 1 88 ? -0.366 -8.764 -7.091 1.00 90.44 88 LEU A O 1
ATOM 678 N N . TYR A 1 89 ? 1.395 -7.505 -6.468 1.00 89.12 89 TYR A N 1
ATOM 679 C CA . TYR A 1 89 ? 1.993 -8.495 -5.588 1.00 89.12 89 TYR A CA 1
ATOM 680 C C . TYR A 1 89 ? 1.135 -8.744 -4.332 1.00 89.12 89 TYR A C 1
ATOM 682 O O . TYR A 1 89 ? 0.864 -9.898 -4.005 1.00 89.12 89 TYR A O 1
ATOM 690 N N . LEU A 1 90 ? 0.620 -7.686 -3.691 1.00 87.81 90 LEU A N 1
ATOM 691 C CA . LEU A 1 90 ? -0.288 -7.752 -2.533 1.00 87.81 90 LEU A CA 1
ATOM 692 C C . LEU A 1 90 ? -1.585 -8.513 -2.818 1.00 87.81 90 LEU A C 1
ATOM 694 O O . LEU A 1 90 ? -2.019 -9.344 -2.023 1.00 87.81 90 LEU A O 1
ATOM 698 N N . VAL A 1 91 ? -2.223 -8.212 -3.950 1.00 90.50 91 VAL A N 1
ATOM 699 C CA . VAL A 1 91 ? -3.520 -8.799 -4.329 1.00 90.50 91 VAL A CA 1
ATOM 700 C C . VAL A 1 91 ? -3.363 -10.106 -5.110 1.00 90.50 91 VAL A C 1
ATOM 702 O O . VAL A 1 91 ? -4.329 -10.654 -5.646 1.00 90.50 91 VAL A O 1
ATOM 705 N N . ARG A 1 92 ? -2.142 -10.642 -5.200 1.00 87.56 92 ARG A N 1
ATOM 706 C CA . ARG A 1 92 ? -1.883 -11.883 -5.923 1.00 87.56 92 ARG A CA 1
ATOM 707 C C . ARG A 1 92 ? -2.621 -13.042 -5.255 1.00 87.56 92 ARG A C 1
ATOM 709 O O . ARG A 1 92 ? -2.396 -13.366 -4.093 1.00 87.56 92 ARG A O 1
ATOM 716 N N . GLY A 1 93 ? -3.483 -13.706 -6.023 1.00 84.19 93 GLY A N 1
ATOM 717 C CA . GLY A 1 93 ? -4.317 -14.797 -5.514 1.00 84.19 93 GLY A CA 1
ATOM 718 C C . GLY A 1 93 ? -5.559 -14.330 -4.745 1.00 84.19 93 GLY A C 1
ATOM 719 O O . GLY A 1 93 ? -6.172 -15.144 -4.060 1.00 84.19 93 GLY A O 1
ATOM 720 N N . THR A 1 94 ? -5.926 -13.051 -4.856 1.00 87.06 94 THR A N 1
ATOM 721 C CA . THR A 1 94 ? -7.198 -12.488 -4.376 1.00 87.06 94 THR A CA 1
ATOM 722 C C . THR A 1 94 ? -8.059 -12.052 -5.568 1.00 87.06 94 THR A C 1
ATOM 724 O O . THR A 1 94 ? -7.652 -12.187 -6.724 1.00 87.06 94 THR A O 1
ATOM 727 N N . ASP A 1 95 ? -9.240 -11.491 -5.309 1.00 84.88 95 ASP A N 1
ATOM 728 C CA . ASP A 1 95 ? -10.152 -10.962 -6.333 1.00 84.88 95 ASP A CA 1
ATOM 729 C C . ASP A 1 95 ? -9.676 -9.648 -6.999 1.00 84.88 95 ASP A C 1
ATOM 731 O O . ASP A 1 95 ? -10.472 -8.943 -7.617 1.00 84.88 95 ASP A O 1
ATOM 735 N N . GLY A 1 96 ? -8.394 -9.282 -6.861 1.00 84.81 96 GLY A N 1
ATOM 736 C CA . GLY A 1 96 ? -7.815 -8.060 -7.438 1.00 84.81 96 GLY A CA 1
ATOM 737 C C . GLY A 1 96 ? -8.005 -6.799 -6.589 1.00 84.81 96 GLY A C 1
ATOM 738 O O . GLY A 1 96 ? -7.690 -5.700 -7.043 1.00 84.81 96 GLY A O 1
ATOM 739 N N . TRP A 1 97 ? -8.487 -6.961 -5.357 1.00 88.06 97 TRP A N 1
ATOM 740 C CA . TRP A 1 97 ? -8.707 -5.885 -4.393 1.00 88.06 97 TRP A CA 1
ATOM 741 C C . TRP A 1 97 ? -7.821 -6.068 -3.166 1.00 88.06 97 TRP A C 1
ATOM 743 O O . TRP A 1 97 ? -7.641 -7.192 -2.681 1.00 88.06 97 TRP A O 1
ATOM 753 N N . LEU A 1 98 ? -7.312 -4.957 -2.634 1.00 90.81 98 LEU A N 1
ATOM 754 C CA . LEU A 1 98 ? -6.583 -4.948 -1.374 1.00 90.81 98 LEU A CA 1
ATOM 755 C C . LEU A 1 98 ? -7.576 -4.715 -0.233 1.00 90.81 98 LEU A C 1
ATOM 757 O O . LEU A 1 98 ? -7.922 -3.584 0.091 1.00 90.81 98 LEU A O 1
ATOM 761 N N . THR A 1 99 ? -8.081 -5.798 0.351 1.00 92.81 99 THR A N 1
ATOM 762 C CA . THR A 1 99 ? -8.957 -5.737 1.530 1.00 92.81 99 THR A CA 1
ATOM 763 C C . THR A 1 99 ? -8.139 -5.648 2.815 1.00 92.81 99 THR A C 1
ATOM 765 O O . THR A 1 99 ? -6.947 -5.975 2.829 1.00 92.81 99 THR A O 1
ATOM 768 N N . TRP A 1 100 ? -8.793 -5.271 3.919 1.00 90.44 100 TRP A N 1
ATOM 769 C CA . TRP A 1 100 ? -8.165 -5.250 5.244 1.00 90.44 100 TRP A CA 1
ATOM 770 C C . TRP A 1 100 ? -7.470 -6.578 5.579 1.00 90.44 100 TRP A C 1
ATOM 772 O O . TRP A 1 100 ? -6.327 -6.577 6.016 1.00 90.44 100 TRP A O 1
ATOM 782 N N . GLU A 1 101 ? -8.117 -7.715 5.311 1.00 89.31 101 GLU A N 1
ATOM 783 C CA . GLU A 1 101 ? -7.565 -9.042 5.618 1.00 89.31 101 GLU A CA 1
ATOM 784 C C . GLU A 1 101 ? -6.280 -9.347 4.838 1.00 89.31 101 GLU A C 1
ATOM 786 O O . GLU A 1 101 ? -5.368 -10.001 5.350 1.00 89.31 101 GLU A O 1
ATOM 791 N N . VAL A 1 102 ? -6.202 -8.895 3.585 1.00 88.62 102 VAL A N 1
ATOM 792 C CA . VAL A 1 102 ? -5.016 -9.077 2.738 1.00 88.62 102 VAL A CA 1
ATOM 793 C C . VAL A 1 102 ? -3.886 -8.182 3.234 1.00 88.62 102 VAL A C 1
ATOM 795 O O . VAL A 1 102 ? -2.758 -8.652 3.403 1.00 88.62 102 VAL A O 1
ATOM 798 N N . PHE A 1 103 ? -4.208 -6.922 3.525 1.00 88.19 103 PHE A N 1
ATOM 799 C CA . PHE A 1 103 ? -3.265 -5.938 4.036 1.00 88.19 103 PHE A CA 1
ATOM 800 C C . PHE A 1 103 ? -2.687 -6.358 5.394 1.00 88.19 103 PHE A C 1
ATOM 802 O O . PHE A 1 103 ? -1.472 -6.488 5.534 1.00 88.19 103 PHE A O 1
ATOM 809 N N . GLU A 1 104 ? -3.544 -6.681 6.366 1.00 87.88 104 GLU A N 1
ATOM 810 C CA . GLU A 1 104 ? -3.150 -7.152 7.697 1.00 87.88 104 GLU A CA 1
ATOM 811 C C . GLU A 1 104 ? -2.294 -8.415 7.610 1.00 87.88 104 GLU A C 1
ATOM 813 O O . GLU A 1 104 ? -1.269 -8.511 8.278 1.00 87.88 104 GLU A O 1
ATOM 818 N N . ARG A 1 105 ? -2.640 -9.370 6.737 1.00 86.00 105 ARG A N 1
ATOM 819 C CA . ARG A 1 105 ? -1.833 -10.583 6.542 1.00 86.00 105 ARG A CA 1
ATOM 820 C C . ARG A 1 105 ? -0.398 -10.261 6.130 1.00 86.00 105 ARG A C 1
ATOM 822 O O . ARG A 1 105 ? 0.507 -11.012 6.487 1.00 86.00 105 ARG A O 1
ATOM 829 N N . HIS A 1 106 ? -0.184 -9.221 5.332 1.00 83.19 106 HIS A N 1
ATOM 830 C CA . HIS A 1 106 ? 1.151 -8.845 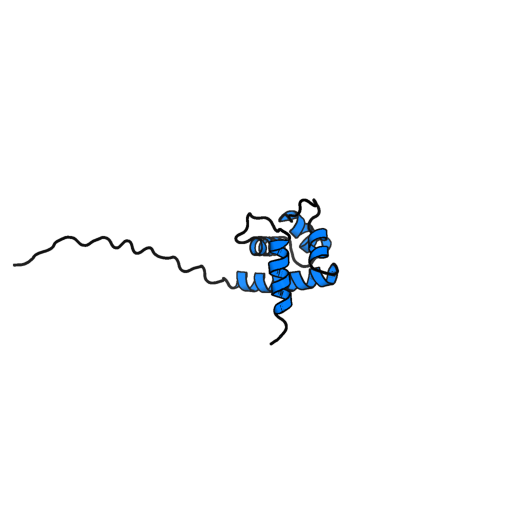4.865 1.00 83.19 106 HIS A CA 1
ATOM 831 C C . HIS A 1 106 ? 1.892 -8.010 5.907 1.00 83.19 106 HIS A C 1
ATOM 833 O O . HIS A 1 106 ? 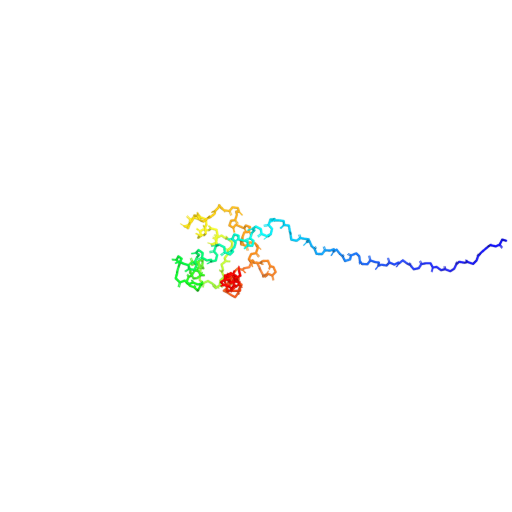3.042 -8.317 6.219 1.00 83.19 106 HIS A O 1
ATOM 839 N N . VAL A 1 107 ? 1.206 -7.060 6.539 1.00 79.88 107 VAL A N 1
ATOM 840 C CA . VAL A 1 107 ? 1.771 -6.232 7.610 1.00 79.88 107 VAL A CA 1
ATOM 841 C C . VAL A 1 107 ? 2.148 -7.077 8.836 1.00 79.88 107 VAL A C 1
ATOM 843 O O . VAL A 1 107 ? 3.285 -7.027 9.298 1.00 79.88 107 VAL A O 1
ATOM 846 N N . ALA A 1 108 ? 1.264 -7.971 9.290 1.00 71.62 108 ALA A N 1
ATOM 847 C CA . ALA A 1 108 ? 1.530 -8.882 10.406 1.00 71.62 108 ALA A CA 1
ATOM 848 C C . ALA A 1 108 ? 2.674 -9.872 10.119 1.00 71.62 108 ALA A C 1
ATOM 850 O O . ALA A 1 108 ? 3.331 -10.354 11.045 1.00 71.62 108 ALA A O 1
ATOM 851 N N . ARG A 1 109 ? 2.926 -10.193 8.840 1.00 66.62 109 ARG A N 1
ATOM 852 C CA . ARG A 1 109 ? 4.082 -11.006 8.426 1.00 66.62 109 ARG A CA 1
ATOM 853 C C . ARG A 1 109 ? 5.369 -10.186 8.382 1.00 66.62 109 ARG A C 1
ATOM 855 O O . ARG A 1 109 ? 6.401 -10.721 8.773 1.00 66.62 109 ARG A O 1
ATOM 862 N N . GLY A 1 110 ? 5.307 -8.920 7.971 1.00 57.38 110 GLY A N 1
ATOM 863 C CA . GLY A 1 110 ? 6.439 -7.990 8.027 1.00 57.38 110 GLY A CA 1
ATOM 864 C C . GLY A 1 110 ? 6.913 -7.724 9.459 1.00 57.38 110 GLY A C 1
ATOM 865 O O . GLY A 1 110 ? 8.110 -7.764 9.723 1.00 57.38 110 GLY A O 1
ATOM 866 N N . ALA A 1 111 ? 5.983 -7.580 10.409 1.00 53.56 111 ALA A N 1
ATOM 867 C CA . ALA A 1 111 ? 6.289 -7.324 11.820 1.00 53.56 111 ALA A CA 1
ATOM 868 C C . ALA A 1 111 ? 6.966 -8.503 12.559 1.00 53.56 111 ALA A C 1
ATOM 870 O O . ALA A 1 111 ? 7.580 -8.305 13.604 1.00 53.56 111 ALA A O 1
ATOM 871 N N . ARG A 1 112 ? 6.878 -9.737 12.038 1.00 52.66 112 ARG A N 1
ATOM 872 C CA . ARG A 1 112 ? 7.487 -10.940 12.649 1.00 52.66 112 ARG A CA 1
ATOM 873 C C . ARG A 1 112 ? 8.893 -11.277 12.133 1.00 52.66 112 ARG A C 1
ATOM 875 O O . ARG A 1 112 ? 9.445 -12.289 12.548 1.00 52.66 112 ARG A O 1
ATOM 882 N N . GLY A 1 113 ? 9.465 -10.467 11.240 1.00 49.22 113 GLY A N 1
ATOM 883 C CA . GLY A 1 113 ? 10.774 -10.721 10.621 1.00 49.22 113 GLY A CA 1
ATOM 884 C C . GLY A 1 113 ? 11.993 -10.145 11.354 1.00 49.22 113 GLY A C 1
ATOM 885 O O . GLY A 1 113 ? 13.091 -10.229 10.817 1.00 49.22 113 GLY A O 1
ATOM 886 N N . GLY A 1 114 ? 11.819 -9.542 12.533 1.00 47.59 114 GLY A N 1
ATOM 887 C CA . GLY A 1 114 ? 12.891 -8.912 13.310 1.00 47.59 114 GLY A CA 1
ATOM 888 C C . GLY A 1 114 ? 13.265 -9.686 14.574 1.00 47.59 114 GLY A C 1
ATOM 889 O O . GLY A 1 114 ? 13.130 -9.137 15.659 1.00 47.59 114 GLY A O 1
ATOM 890 N N . ASP A 1 115 ? 13.686 -10.944 14.446 1.00 42.09 115 ASP A N 1
ATOM 891 C CA . ASP A 1 115 ? 14.484 -11.641 15.469 1.00 42.09 115 ASP A CA 1
ATOM 892 C C . ASP A 1 115 ? 15.282 -12.761 14.777 1.00 42.09 115 ASP A C 1
ATOM 894 O O . ASP A 1 115 ? 14.703 -13.721 14.259 1.00 42.09 115 ASP A O 1
ATOM 898 N N . GLY A 1 116 ? 16.601 -12.574 14.676 1.00 34.97 116 GLY A N 1
ATOM 899 C CA . GLY A 1 116 ? 17.538 -13.477 14.003 1.00 34.97 116 GLY A CA 1
ATOM 900 C C . GLY A 1 116 ? 18.905 -12.847 13.794 1.00 34.97 116 GLY A C 1
ATOM 901 O O . GLY A 1 116 ? 19.073 -12.181 12.751 1.00 34.97 116 GLY A O 1
#